Protein AF-A0A5N6QVN8-F1 (afdb_monomer_lite)

Structure (mmCIF, N/CA/C/O backbone):
data_AF-A0A5N6QVN8-F1
#
_entry.id   AF-A0A5N6QVN8-F1
#
loop_
_atom_site.group_PDB
_atom_site.id
_atom_site.type_symbol
_atom_site.label_atom_id
_atom_site.label_alt_id
_atom_site.label_comp_id
_atom_site.label_asym_id
_atom_site.label_entity_id
_atom_site.label_seq_id
_atom_site.pdbx_PDB_ins_code
_atom_site.Cartn_x
_atom_site.Cartn_y
_atom_site.Cartn_z
_atom_site.occupancy
_atom_site.B_iso_or_equiv
_atom_site.auth_seq_id
_atom_site.auth_comp_id
_atom_site.auth_asym_id
_atom_site.auth_atom_id
_atom_site.pdbx_PDB_model_num
ATOM 1 N N . MET A 1 1 ? -15.969 21.105 27.566 1.00 36.03 1 MET A N 1
ATOM 2 C CA . MET A 1 1 ? -15.508 21.118 26.163 1.00 36.03 1 MET A CA 1
ATOM 3 C C . MET A 1 1 ? -14.781 19.813 25.918 1.00 36.03 1 MET A C 1
ATOM 5 O O . MET A 1 1 ? -13.770 19.580 26.564 1.00 36.03 1 MET A O 1
ATOM 9 N N . VAL A 1 2 ? -15.336 18.928 25.089 1.00 42.44 2 VAL A N 1
ATOM 10 C CA . VAL A 1 2 ? -14.639 17.703 24.673 1.00 42.44 2 VAL A CA 1
ATOM 11 C C . VAL A 1 2 ? -13.502 18.164 23.767 1.00 42.44 2 VAL A C 1
ATOM 13 O O . VAL A 1 2 ? -13.758 18.665 22.676 1.00 42.44 2 VAL A O 1
ATOM 16 N N . MET A 1 3 ? -12.268 18.122 24.270 1.00 48.56 3 MET A N 1
ATOM 17 C CA . MET A 1 3 ? -11.083 18.377 23.457 1.00 48.56 3 MET A CA 1
ATOM 18 C C . MET A 1 3 ? -11.110 17.345 22.330 1.00 48.56 3 MET A C 1
ATOM 20 O O . MET A 1 3 ? -11.077 16.146 22.600 1.00 48.56 3 MET A O 1
ATOM 24 N N . MET A 1 4 ? -11.260 17.797 21.087 1.00 48.47 4 MET A N 1
ATOM 25 C CA . MET A 1 4 ? -11.049 16.959 19.912 1.00 48.47 4 MET A CA 1
ATOM 26 C C . MET A 1 4 ? -9.586 16.530 19.964 1.00 48.47 4 MET A C 1
ATOM 28 O O . MET A 1 4 ? -8.706 17.294 19.578 1.00 48.47 4 MET A O 1
ATOM 32 N N . GLY A 1 5 ? -9.322 15.361 20.554 1.00 51.12 5 GLY A N 1
ATOM 33 C CA . GLY A 1 5 ? -8.008 14.743 20.499 1.00 51.12 5 GLY A CA 1
ATOM 34 C C . GLY A 1 5 ? -7.618 14.670 19.033 1.00 51.12 5 GLY A C 1
ATOM 35 O O . GLY A 1 5 ? -8.408 14.179 18.226 1.00 51.12 5 GLY A O 1
ATOM 36 N N . GLU A 1 6 ? -6.466 15.242 18.684 1.00 56.12 6 GLU A N 1
ATOM 37 C CA . GLU A 1 6 ? -5.907 15.137 17.343 1.00 56.12 6 GLU A CA 1
ATOM 38 C C . GLU A 1 6 ? -5.983 13.670 16.926 1.00 56.12 6 GLU A C 1
ATOM 40 O O . GLU A 1 6 ? -5.344 12.817 17.543 1.00 56.12 6 GLU A O 1
ATOM 45 N N . ALA A 1 7 ? -6.829 13.358 15.941 1.00 62.69 7 ALA A N 1
ATOM 46 C CA . ALA A 1 7 ? -6.872 12.023 15.374 1.00 62.69 7 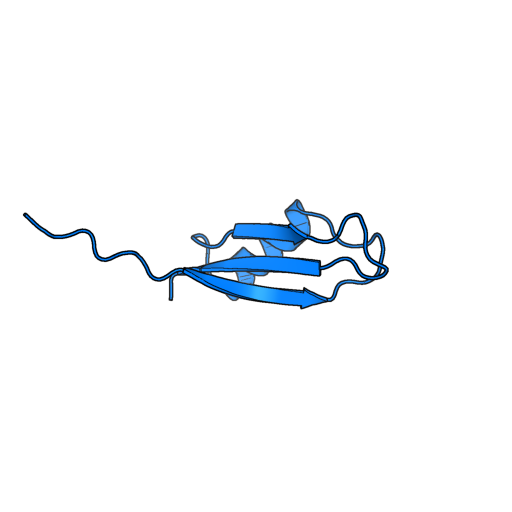ALA A CA 1
ATOM 47 C C . ALA A 1 7 ? -5.470 11.761 14.826 1.00 62.69 7 ALA A C 1
ATOM 49 O O . ALA A 1 7 ? -5.052 12.383 13.841 1.00 62.69 7 ALA A O 1
ATOM 50 N N . LYS A 1 8 ? -4.704 10.925 15.529 1.00 72.25 8 LYS A N 1
ATOM 51 C CA . LYS A 1 8 ? -3.306 10.705 15.206 1.00 72.25 8 LYS A CA 1
ATOM 52 C C . LYS A 1 8 ? -3.279 10.106 13.803 1.00 72.25 8 LYS A C 1
ATOM 54 O O . LYS A 1 8 ? -3.908 9.105 13.487 1.00 72.25 8 LYS A O 1
ATOM 59 N N . SER A 1 9 ? -2.648 10.833 12.893 1.00 81.19 9 SER A N 1
ATOM 60 C CA . SER A 1 9 ? -2.614 10.458 11.485 1.00 81.19 9 SER A CA 1
ATOM 61 C C . SER A 1 9 ? -1.284 9.772 11.221 1.00 81.19 9 SER A C 1
ATOM 63 O O . SER A 1 9 ? -0.224 10.391 11.319 1.00 81.19 9 SER A O 1
ATOM 65 N N . CYS A 1 10 ? -1.330 8.480 10.919 1.00 85.50 10 CYS A N 1
ATOM 66 C CA . CYS A 1 10 ? -0.172 7.727 10.466 1.00 85.50 10 CYS A CA 1
ATOM 67 C C . CYS A 1 10 ? 0.019 7.911 8.965 1.00 85.50 10 CYS A C 1
ATOM 69 O O . CYS A 1 10 ? -0.941 8.090 8.215 1.00 85.50 10 CYS A O 1
ATOM 71 N N . GLN A 1 11 ? 1.274 7.824 8.531 1.00 88.62 11 GLN A N 1
ATOM 72 C CA . GLN A 1 11 ? 1.642 7.811 7.123 1.00 88.62 11 GLN A CA 1
ATOM 73 C C . GLN A 1 11 ? 2.456 6.557 6.814 1.00 88.62 11 GLN A C 1
ATOM 75 O O . GLN A 1 11 ? 3.357 6.195 7.571 1.00 88.62 11 GLN A O 1
ATOM 80 N N . LYS A 1 12 ? 2.157 5.907 5.690 1.00 87.81 12 LYS A N 1
ATOM 81 C CA . LYS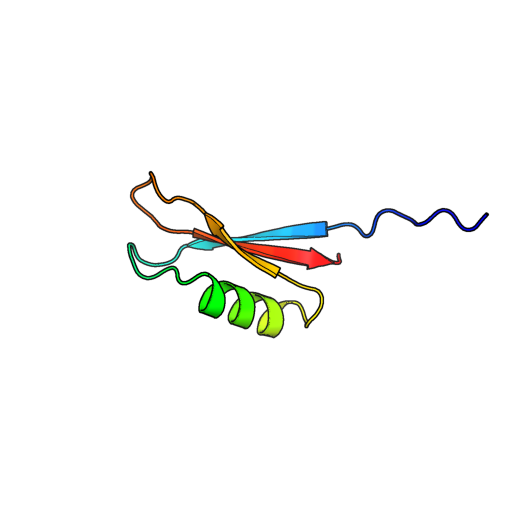 A 1 12 ? 2.909 4.762 5.173 1.00 87.81 12 LYS A CA 1
ATOM 82 C C . LYS A 1 12 ? 3.246 4.993 3.708 1.00 87.81 12 LYS A C 1
ATOM 84 O O . LYS A 1 12 ? 2.391 5.414 2.936 1.00 87.81 12 LYS A O 1
ATOM 89 N N . VAL A 1 13 ? 4.499 4.740 3.346 1.00 87.19 13 VAL A N 1
ATOM 90 C CA . VAL A 1 13 ? 5.027 4.978 2.001 1.00 87.19 13 VAL A CA 1
ATOM 91 C C . VAL A 1 13 ? 5.257 3.643 1.308 1.00 87.19 13 VAL A C 1
ATOM 93 O O . VAL A 1 13 ? 5.923 2.764 1.853 1.00 87.19 13 VAL A O 1
ATOM 96 N N . TYR A 1 14 ? 4.720 3.521 0.104 1.00 84.19 14 TYR A N 1
ATOM 97 C CA . TYR A 1 14 ? 4.873 2.380 -0.781 1.00 84.19 14 TYR A CA 1
ATOM 98 C C . TYR A 1 14 ? 5.686 2.809 -1.991 1.00 84.19 14 TYR A C 1
ATOM 100 O O . TYR A 1 14 ? 5.374 3.810 -2.635 1.00 84.19 14 TYR A O 1
ATOM 108 N N . HIS A 1 15 ? 6.732 2.052 -2.296 1.00 84.19 15 HIS A N 1
ATOM 109 C CA . HIS A 1 15 ? 7.469 2.234 -3.536 1.00 84.19 15 HIS A CA 1
ATOM 110 C C . HIS A 1 15 ? 6.664 1.611 -4.665 1.00 84.19 15 HIS A C 1
ATOM 112 O O . HIS A 1 15 ? 6.254 0.453 -4.572 1.00 84.19 15 HIS A O 1
ATOM 118 N N . VAL A 1 16 ? 6.443 2.386 -5.715 1.00 79.81 16 VAL A N 1
ATOM 119 C CA . VAL A 1 16 ? 5.768 1.926 -6.921 1.00 79.81 16 VAL A CA 1
ATOM 120 C C . VAL A 1 16 ? 6.715 2.076 -8.103 1.00 79.81 16 VAL A C 1
ATOM 122 O O . VAL A 1 16 ? 7.582 2.953 -8.100 1.00 79.81 16 VAL A O 1
ATOM 125 N N . PRO A 1 17 ? 6.602 1.196 -9.110 1.00 77.00 17 PRO A N 1
ATOM 126 C CA . PRO A 1 17 ? 7.435 1.309 -10.291 1.00 77.00 17 PRO A CA 1
ATOM 127 C C . PRO A 1 17 ? 7.276 2.695 -10.926 1.00 77.00 17 PRO A C 1
ATOM 129 O O . PRO A 1 17 ? 6.196 3.290 -10.911 1.00 77.00 17 PRO A O 1
ATOM 132 N N . LYS A 1 18 ? 8.373 3.213 -11.479 1.00 71.44 18 LYS A N 1
ATOM 133 C CA . LYS A 1 18 ? 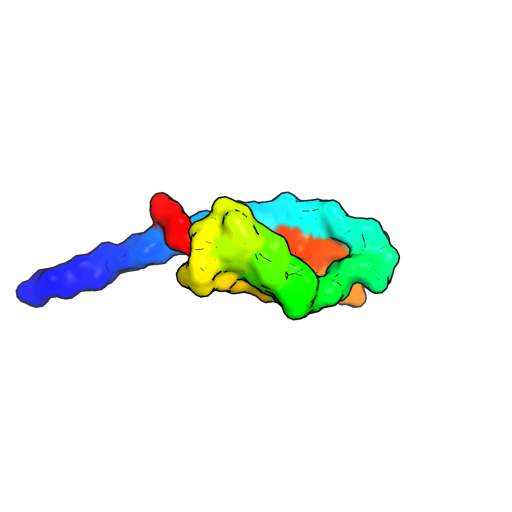8.405 4.523 -12.134 1.00 71.44 18 LYS A CA 1
ATOM 134 C C . LYS A 1 18 ? 7.308 4.628 -13.199 1.00 71.44 18 LYS A C 1
ATOM 136 O O . LYS A 1 18 ? 7.136 3.704 -13.994 1.00 71.44 18 LYS A O 1
ATOM 141 N N . ASN A 1 19 ? 6.608 5.760 -13.242 1.00 72.88 19 ASN A N 1
ATOM 142 C CA . ASN A 1 19 ? 5.452 6.031 -14.100 1.00 72.88 19 ASN A CA 1
ATOM 143 C C . ASN A 1 19 ? 4.218 5.141 -13.845 1.00 72.88 19 ASN A C 1
ATOM 145 O O . ASN A 1 19 ? 3.266 5.200 -14.620 1.00 72.88 19 ASN A O 1
ATOM 149 N N . ALA A 1 20 ? 4.208 4.329 -12.783 1.00 75.62 20 ALA A N 1
ATOM 150 C CA . ALA A 1 20 ? 3.066 3.488 -12.423 1.00 75.62 20 ALA A CA 1
ATOM 151 C C . ALA A 1 20 ? 2.255 4.039 -11.240 1.00 75.62 20 ALA A C 1
ATOM 153 O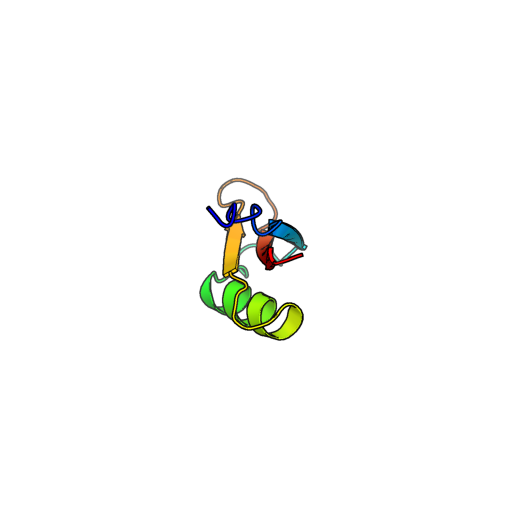 O . ALA A 1 20 ? 1.233 3.455 -10.884 1.00 75.62 20 ALA A O 1
ATOM 154 N N . CYS A 1 21 ? 2.688 5.141 -10.614 1.00 80.81 21 CYS A N 1
ATOM 155 C CA . CYS A 1 21 ? 1.920 5.741 -9.528 1.00 80.81 21 CYS A CA 1
ATOM 156 C C . CYS A 1 21 ? 0.754 6.554 -10.069 1.00 80.81 21 CYS A C 1
ATOM 158 O O . CYS A 1 21 ? 0.914 7.684 -10.531 1.00 80.81 21 CYS A O 1
ATOM 160 N N . ASP A 1 22 ? -0.436 5.984 -9.942 1.00 85.81 22 ASP A N 1
ATOM 161 C CA . ASP A 1 22 ? -1.684 6.696 -10.135 1.00 85.81 22 ASP A CA 1
ATOM 162 C C . ASP A 1 22 ? -2.284 7.084 -8.772 1.00 85.81 22 ASP A C 1
ATOM 164 O O . ASP A 1 22 ? -2.385 6.265 -7.856 1.00 85.81 22 ASP A O 1
ATOM 168 N N . ASN A 1 23 ? -2.673 8.356 -8.612 1.00 84.50 23 ASN A N 1
ATOM 169 C CA . ASN A 1 23 ? -3.216 8.859 -7.343 1.00 84.50 23 ASN A CA 1
ATOM 170 C C . ASN A 1 23 ? -4.514 8.149 -6.946 1.00 84.50 23 ASN A C 1
ATOM 172 O O . ASN A 1 23 ? -4.781 7.981 -5.756 1.00 84.50 23 ASN A O 1
ATOM 176 N N . ARG A 1 24 ? -5.337 7.765 -7.926 1.00 86.31 24 ARG A N 1
ATOM 177 C CA . ARG A 1 24 ? -6.601 7.081 -7.681 1.00 86.31 24 ARG A CA 1
ATOM 178 C C . ARG A 1 24 ? -6.341 5.637 -7.268 1.00 86.31 24 ARG A C 1
ATOM 180 O O . ARG A 1 24 ? -6.905 5.231 -6.257 1.00 86.31 24 ARG A O 1
ATOM 187 N N . GLU A 1 25 ? -5.467 4.913 -7.959 1.00 87.12 25 GLU A N 1
ATOM 188 C CA . GLU A 1 25 ? -5.080 3.549 -7.568 1.00 87.12 25 GLU A CA 1
ATOM 189 C C . GLU A 1 25 ? -4.418 3.535 -6.184 1.00 87.12 25 GLU A C 1
ATOM 191 O O . GLU A 1 25 ? -4.818 2.765 -5.315 1.00 87.12 25 GLU A O 1
ATOM 196 N N . CYS A 1 26 ? -3.497 4.470 -5.929 1.00 86.88 26 CYS A N 1
ATOM 197 C CA . CYS A 1 26 ? -2.882 4.669 -4.619 1.00 86.88 26 CYS A CA 1
ATOM 198 C C . CYS A 1 26 ? -3.945 4.909 -3.533 1.00 86.88 26 CYS A C 1
ATOM 200 O O . CYS A 1 26 ? -3.945 4.245 -2.502 1.00 86.88 26 CYS A O 1
ATOM 202 N N . ALA A 1 27 ? -4.907 5.809 -3.762 1.00 88.25 27 ALA A N 1
ATOM 203 C CA . ALA A 1 27 ? -5.981 6.061 -2.803 1.00 88.25 27 ALA A CA 1
ATOM 204 C C . ALA A 1 27 ? -6.908 4.854 -2.590 1.00 88.25 27 ALA A C 1
ATOM 206 O O . ALA A 1 27 ? -7.374 4.650 -1.467 1.00 88.25 27 ALA A O 1
ATOM 207 N N . ILE A 1 28 ? -7.187 4.065 -3.631 1.00 90.75 28 ILE A N 1
ATOM 208 C CA . ILE A 1 28 ? -7.986 2.837 -3.530 1.00 90.75 28 ILE A CA 1
ATOM 209 C C . ILE A 1 28 ? -7.253 1.800 -2.675 1.00 90.75 28 ILE A C 1
ATOM 211 O O . ILE A 1 28 ? -7.854 1.264 -1.744 1.00 90.75 28 ILE A O 1
ATOM 215 N N . ASP A 1 29 ? -5.964 1.575 -2.926 1.00 88.50 29 ASP A N 1
ATOM 216 C CA . ASP A 1 29 ? -5.143 0.618 -2.178 1.00 88.50 29 ASP A CA 1
ATOM 217 C C . ASP A 1 29 ? -5.001 1.015 -0.699 1.00 88.50 29 ASP A C 1
ATOM 219 O O . ASP A 1 29 ? -5.242 0.206 0.204 1.00 88.50 29 ASP A O 1
ATOM 223 N N . CYS A 1 30 ? -4.747 2.304 -0.432 1.00 89.50 30 CYS A N 1
ATOM 224 C CA . CYS A 1 30 ? -4.727 2.842 0.927 1.00 89.50 30 CYS A CA 1
ATOM 225 C C . CYS A 1 30 ? -6.060 2.595 1.646 1.00 89.50 30 CYS A C 1
ATOM 227 O O . CYS A 1 30 ? -6.063 2.135 2.787 1.00 89.50 30 CYS A O 1
ATOM 229 N N . ARG A 1 31 ? -7.194 2.850 0.976 1.00 90.38 31 ARG A N 1
ATOM 230 C CA . ARG A 1 31 ? -8.535 2.636 1.544 1.00 90.38 31 ARG A CA 1
ATOM 231 C C . ARG A 1 31 ? -8.857 1.168 1.775 1.00 90.38 31 ARG A C 1
ATOM 233 O O . ARG A 1 31 ? -9.510 0.860 2.769 1.00 90.38 31 ARG A O 1
ATOM 240 N N . GLY A 1 32 ? -8.395 0.283 0.895 1.00 90.19 32 GLY A N 1
ATOM 241 C CA . GLY A 1 32 ? -8.515 -1.163 1.065 1.00 90.19 32 GLY A CA 1
ATOM 242 C C . GLY A 1 32 ? -7.706 -1.679 2.255 1.00 90.19 32 GLY A C 1
ATOM 243 O O . GLY A 1 32 ? -8.185 -2.532 2.996 1.00 90.19 32 GLY A O 1
ATOM 244 N N . THR A 1 33 ? -6.516 -1.117 2.481 1.00 87.69 33 THR A N 1
ATOM 245 C CA . THR A 1 33 ? -5.594 -1.561 3.538 1.00 87.69 33 THR A CA 1
ATOM 246 C C . THR A 1 33 ? -5.902 -0.947 4.909 1.00 87.69 33 THR A C 1
ATOM 248 O O . THR A 1 33 ? -5.887 -1.649 5.918 1.00 87.69 33 THR A O 1
ATOM 251 N N . TYR A 1 34 ? -6.173 0.360 4.966 1.00 86.50 34 TYR A N 1
ATOM 252 C CA . TYR A 1 34 ? -6.311 1.129 6.212 1.00 86.50 34 TYR A CA 1
ATOM 253 C C . TYR A 1 34 ? -7.742 1.611 6.496 1.00 86.50 34 TYR A C 1
ATOM 255 O O . TYR A 1 34 ? -7.992 2.251 7.517 1.00 86.50 34 TYR A O 1
ATOM 263 N N . GLY A 1 35 ? -8.694 1.319 5.608 1.00 86.12 35 GLY A N 1
ATOM 264 C CA . GLY A 1 35 ? -10.102 1.689 5.745 1.00 86.12 35 GLY A CA 1
ATOM 265 C C . GLY A 1 35 ? -10.473 3.004 5.054 1.00 86.12 35 GLY A C 1
ATOM 266 O O . GLY A 1 35 ? -9.626 3.796 4.649 1.00 86.12 35 GLY A O 1
ATOM 267 N N . ALA A 1 36 ? -11.776 3.267 4.926 1.00 79.94 36 ALA A N 1
ATOM 268 C CA . ALA A 1 36 ? -12.312 4.356 4.097 1.00 79.94 36 ALA A CA 1
ATOM 269 C C . ALA A 1 36 ? -11.898 5.780 4.524 1.00 79.94 36 ALA A C 1
ATOM 271 O O . ALA A 1 36 ? -11.934 6.694 3.703 1.00 79.94 36 ALA A O 1
ATOM 272 N N . ALA A 1 37 ? -11.494 5.969 5.785 1.00 78.88 37 ALA A N 1
ATOM 273 C CA . ALA A 1 37 ? -11.002 7.246 6.310 1.00 78.88 37 ALA A CA 1
ATOM 274 C C . ALA A 1 37 ? -9.574 7.586 5.846 1.00 78.88 37 ALA A C 1
ATOM 276 O O . ALA A 1 37 ? -9.085 8.685 6.102 1.00 78.88 37 ALA A O 1
ATOM 277 N N . SER A 1 38 ? -8.896 6.648 5.184 1.00 85.25 38 SER A N 1
ATOM 278 C CA . SER A 1 38 ? -7.556 6.864 4.662 1.00 85.25 38 SER A CA 1
ATOM 279 C C . SER A 1 38 ? -7.562 7.535 3.283 1.00 85.25 38 SER A C 1
ATOM 281 O O . SER A 1 38 ? -8.519 7.469 2.501 1.00 85.25 38 SER A O 1
ATOM 283 N N . SER A 1 39 ? -6.466 8.227 2.994 1.00 87.31 39 SER A N 1
ATOM 284 C CA . SER A 1 39 ? -6.202 8.905 1.727 1.00 87.31 39 SER A CA 1
ATOM 285 C C . SER A 1 39 ? -4.853 8.461 1.181 1.00 87.31 39 SER A C 1
ATOM 287 O O . SER A 1 39 ? -3.938 8.186 1.949 1.00 87.31 39 SER A O 1
ATOM 289 N N . GLY A 1 40 ? -4.740 8.368 -0.141 1.00 88.31 40 GLY A N 1
ATOM 290 C CA . GLY A 1 40 ? -3.498 8.029 -0.828 1.00 88.31 40 GLY A CA 1
ATOM 291 C C . GLY A 1 40 ? -3.108 9.136 -1.790 1.00 88.31 40 GLY A C 1
ATOM 292 O O . GLY A 1 40 ? -3.975 9.712 -2.450 1.00 88.31 40 GLY A O 1
ATOM 293 N N . ARG A 1 41 ? -1.817 9.457 -1.858 1.00 87.50 41 ARG A N 1
ATOM 294 C CA . ARG A 1 41 ? -1.287 10.437 -2.804 1.00 87.50 41 ARG A CA 1
ATOM 295 C C . ARG A 1 41 ? 0.070 10.000 -3.332 1.00 87.50 41 ARG A C 1
ATOM 297 O O . ARG A 1 41 ? 0.948 9.619 -2.564 1.00 87.50 41 ARG A O 1
ATOM 304 N N . CYS A 1 42 ? 0.253 10.124 -4.638 1.00 85.94 42 CYS A N 1
ATOM 305 C CA . CYS A 1 42 ? 1.541 9.942 -5.278 1.00 85.94 42 CYS A CA 1
ATOM 306 C C . CYS A 1 42 ? 2.465 11.114 -4.931 1.00 85.94 42 CYS A C 1
ATOM 308 O O . CYS A 1 42 ? 2.166 12.281 -5.206 1.00 85.94 42 CYS A O 1
ATOM 310 N N . GLY A 1 43 ? 3.583 10.797 -4.290 1.00 75.31 43 GLY A N 1
ATOM 311 C CA . GLY A 1 43 ? 4.708 11.693 -4.072 1.00 75.31 43 GLY A CA 1
ATOM 312 C C . GLY A 1 43 ? 5.832 11.381 -5.057 1.00 75.31 43 GLY A C 1
ATOM 313 O O . GLY A 1 43 ? 5.947 10.262 -5.543 1.00 75.31 43 GLY A O 1
ATOM 314 N N . GLY A 1 44 ? 6.692 12.366 -5.325 1.00 60.62 44 GLY A N 1
ATOM 315 C CA . GLY A 1 44 ? 7.945 12.095 -6.036 1.00 60.62 44 GLY A CA 1
ATOM 316 C C . GLY A 1 44 ? 7.958 12.345 -7.545 1.00 60.62 44 GLY A C 1
ATOM 317 O O . GLY A 1 44 ? 8.799 11.761 -8.211 1.00 60.62 44 GLY A O 1
ATOM 318 N N . GLN A 1 45 ? 7.177 13.301 -8.070 1.00 53.25 45 GLN A N 1
ATOM 319 C CA . GLN A 1 45 ? 7.239 13.740 -9.487 1.00 53.25 45 GLN A CA 1
ATOM 320 C C . GLN A 1 45 ? 8.635 14.229 -9.971 1.00 53.25 45 GLN A C 1
ATOM 322 O O . GLN A 1 45 ? 8.770 14.659 -11.108 1.00 53.25 45 GLN A O 1
ATOM 327 N N . ASN A 1 46 ? 9.674 14.191 -9.124 1.00 52.66 46 ASN A N 1
ATOM 328 C CA . ASN A 1 46 ? 11.043 14.642 -9.407 1.00 52.66 46 ASN A CA 1
ATOM 3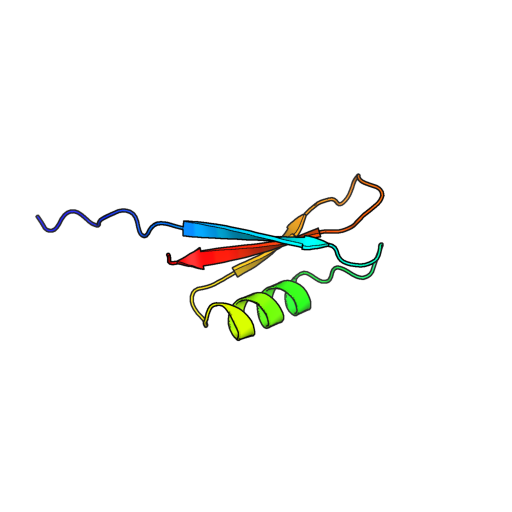29 C C . ASN A 1 46 ? 12.141 13.695 -8.865 1.00 52.66 46 ASN A C 1
ATOM 331 O O . ASN A 1 46 ? 13.273 14.124 -8.637 1.00 52.66 46 ASN A O 1
ATOM 335 N N . LYS A 1 47 ? 11.842 12.411 -8.625 1.00 49.91 47 LYS A N 1
ATOM 336 C CA . LYS A 1 47 ? 12.832 11.397 -8.208 1.00 49.91 47 LYS A CA 1
ATOM 337 C C . LYS A 1 47 ? 12.709 10.124 -9.063 1.00 49.91 47 LYS A C 1
ATOM 339 O O . LYS A 1 47 ? 11.700 9.960 -9.737 1.00 49.91 47 LYS A O 1
ATOM 344 N N . PRO A 1 48 ? 13.748 9.265 -9.126 1.00 60.84 48 PRO A N 1
ATOM 345 C CA . PRO A 1 48 ? 13.758 8.099 -10.020 1.00 60.84 48 PRO A CA 1
ATOM 346 C C . PRO A 1 48 ? 12.651 7.071 -9.738 1.00 60.84 48 PRO A C 1
ATOM 348 O O . PRO A 1 48 ? 12.340 6.291 -10.636 1.00 60.84 48 PRO A O 1
ATOM 351 N N . ASP A 1 49 ? 12.046 7.116 -8.551 1.00 60.81 49 ASP A N 1
ATOM 352 C CA . ASP A 1 49 ? 10.978 6.233 -8.095 1.00 60.81 49 ASP A CA 1
ATOM 353 C C . ASP A 1 49 ? 9.735 7.056 -7.7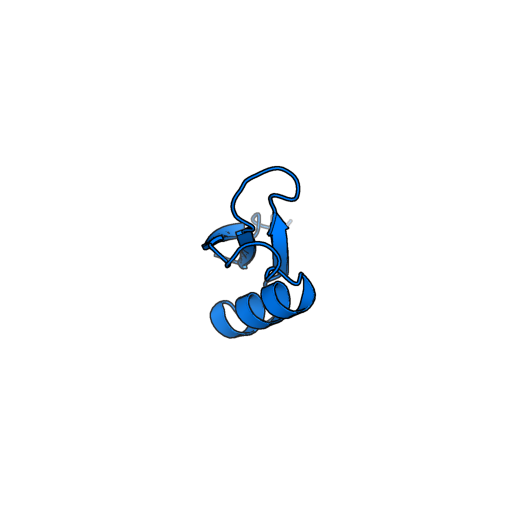48 1.00 60.81 49 ASP A C 1
ATOM 355 O O . ASP A 1 49 ? 9.820 8.031 -6.991 1.00 60.81 49 ASP A O 1
ATOM 359 N N . ASP A 1 50 ? 8.582 6.641 -8.270 1.00 78.69 50 ASP A N 1
ATOM 360 C CA . ASP A 1 50 ? 7.310 7.140 -7.777 1.00 78.69 50 ASP A CA 1
ATOM 361 C C . ASP A 1 50 ? 6.981 6.462 -6.440 1.00 78.69 50 ASP A C 1
ATOM 363 O O . ASP A 1 50 ? 7.268 5.282 -6.219 1.00 78.69 50 ASP A O 1
ATOM 367 N N . ILE A 1 51 ? 6.359 7.205 -5.528 1.00 85.38 51 ILE A N 1
ATOM 368 C CA . ILE A 1 51 ? 5.933 6.663 -4.237 1.00 85.38 51 ILE A CA 1
ATOM 369 C C . ILE A 1 51 ? 4.451 6.926 -4.009 1.00 85.38 51 ILE A C 1
ATOM 371 O O . ILE A 1 51 ? 3.964 8.026 -4.245 1.00 85.38 51 ILE A O 1
ATOM 375 N N . CYS A 1 52 ? 3.733 5.937 -3.492 1.00 87.75 52 CYS A N 1
ATOM 376 C CA . CYS A 1 52 ? 2.372 6.093 -2.999 1.00 87.75 52 CYS A CA 1
ATOM 377 C C . CYS A 1 52 ? 2.412 6.320 -1.483 1.00 87.75 52 CYS A C 1
ATOM 379 O O . CYS A 1 52 ? 2.921 5.491 -0.731 1.00 87.75 52 CYS A O 1
ATOM 381 N N . VAL A 1 53 ? 1.904 7.461 -1.022 1.00 89.56 53 VAL A N 1
ATOM 382 C CA . VAL A 1 53 ? 1.852 7.826 0.398 1.00 89.56 53 VAL A CA 1
ATOM 383 C C . VAL A 1 53 ? 0.418 7.682 0.891 1.00 89.56 53 VAL A C 1
ATOM 385 O O . VAL A 1 53 ? -0.458 8.434 0.467 1.00 89.56 53 VAL A O 1
ATOM 388 N N . CYS A 1 54 ? 0.190 6.736 1.800 1.00 90.25 54 CYS A N 1
ATOM 389 C CA . CYS A 1 54 ? -1.083 6.530 2.478 1.00 90.25 54 CYS A CA 1
ATOM 390 C C . CYS A 1 54 ? -1.110 7.262 3.816 1.00 90.25 54 CYS A C 1
ATOM 392 O O . CYS A 1 54 ? -0.275 6.980 4.672 1.00 90.25 54 CYS A O 1
ATOM 394 N N . THR A 1 55 ? -2.107 8.113 4.034 1.00 90.00 55 THR A N 1
ATOM 395 C CA . THR A 1 55 ? -2.405 8.759 5.317 1.00 90.00 55 THR A CA 1
ATOM 396 C C . THR A 1 55 ? -3.675 8.158 5.901 1.00 90.00 55 THR A C 1
ATOM 398 O O . THR A 1 55 ? -4.710 8.151 5.233 1.00 90.00 55 THR A O 1
ATOM 401 N N . TYR A 1 56 ? -3.622 7.661 7.134 1.00 87.69 56 TYR A N 1
ATOM 402 C CA . TYR A 1 56 ? -4.733 6.955 7.777 1.00 87.69 56 TYR A CA 1
ATOM 403 C C . TYR A 1 56 ? -4.786 7.208 9.292 1.00 87.69 56 TYR A C 1
ATOM 405 O O . TYR A 1 56 ? -3.753 7.517 9.888 1.00 87.69 56 TYR A O 1
ATOM 413 N N . PRO A 1 57 ? -5.965 7.079 9.931 1.00 84.00 57 PRO A N 1
ATOM 414 C CA . PRO A 1 57 ? -6.082 7.216 11.380 1.00 84.00 57 PRO A CA 1
ATOM 415 C C . PRO A 1 57 ? -5.394 6.054 12.118 1.00 84.00 57 PRO A C 1
ATOM 417 O O . PRO A 1 57 ? -5.591 4.886 11.779 1.00 84.00 57 PRO A O 1
ATOM 420 N N . CYS A 1 58 ? -4.597 6.396 13.128 1.00 76.62 58 CYS A N 1
ATOM 421 C CA . CYS A 1 58 ? -3.927 5.535 14.102 1.00 76.62 58 CYS A CA 1
ATOM 422 C C . CYS A 1 58 ? -3.804 6.306 15.442 1.00 76.62 58 CYS A C 1
ATOM 424 O O . CYS A 1 58 ? -2.946 5.931 16.271 1.00 76.62 58 CYS A O 1
#

pLDDT: mean 77.22, std 14.48, range [36.03, 90.75]

InterPro domains:
  IPR010851 Defensin-like protein [PF07333] (5-58)

Radius of gyration: 13.26 Å; chains: 1; bounding box: 29×23×40 Å

Secondary structure (DSSP, 8-state):
--------EEEEEEEE-TT---HHHHHHHHHHHH-TT-EEEEE-TTSSSEEEEEEEE-

Organism: NCBI:txid176857

Sequence (58 aa):
MVMMGEAKSCQKVYHVPKNACDNRECAIDCRGTYGAASSGRCGGQNKPDDICVCTYPC

Foldseek 3Di:
DPPPDPQDKDKDKDWDQPPPDDQVVLQVVLCVVQNPQKGWGWDDPPDNIIMIMIIHGD